Protein AF-A0A7Y2HAE7-F1 (afdb_monomer_lite)

Foldseek 3Di:
DAADWDCFPNDTHGADDQAQWDADPPPRHTDHHYDPHPPDVVVRVD

Sequence (46 aa):
MNKLGNYVLGNWTKGEGEGTPIYNSVNGELIHYSTTKGLDFEKILN

Radius of gyration: 12.39 Å; chains: 1; bounding box: 26×16×34 Å

pLDDT: mean 94.82, std 5.78, range [61.53, 98.0]

Structure (mmCIF, N/CA/C/O backbone):
data_AF-A0A7Y2HAE7-F1
#
_entry.id   AF-A0A7Y2HAE7-F1
#
loop_
_atom_site.group_PDB
_atom_site.id
_atom_site.type_symbol
_atom_site.label_atom_id
_atom_site.label_alt_id
_atom_site.label_comp_id
_atom_site.label_asym_id
_atom_site.label_entity_id
_atom_site.label_seq_id
_atom_site.pdbx_PDB_ins_code
_atom_site.Cartn_x
_atom_site.Cartn_y
_atom_site.Cartn_z
_atom_site.occupancy
_atom_site.B_iso_or_equiv
_atom_site.auth_seq_id
_atom_site.auth_comp_id
_atom_site.auth_asym_id
_atom_site.auth_atom_id
_atom_site.pdbx_PDB_model_num
ATOM 1 N N . MET A 1 1 ? -5.612 -1.063 -13.840 1.00 61.53 1 MET A N 1
ATOM 2 C CA . MET A 1 1 ? -4.629 -0.587 -12.844 1.00 61.53 1 MET A CA 1
ATOM 3 C C . MET A 1 1 ? -4.623 -1.552 -11.669 1.00 61.53 1 MET A C 1
ATOM 5 O O . MET A 1 1 ? -5.655 -1.689 -11.019 1.00 61.53 1 MET A O 1
ATOM 9 N N . ASN A 1 2 ? -3.513 -2.250 -11.421 1.00 79.69 2 ASN A N 1
ATOM 10 C CA . ASN A 1 2 ? -3.418 -3.176 -10.290 1.00 79.69 2 ASN A CA 1
ATOM 11 C C . ASN A 1 2 ? -2.960 -2.394 -9.053 1.00 79.69 2 ASN A C 1
ATOM 13 O O . ASN A 1 2 ? -1.826 -1.923 -8.985 1.00 79.69 2 ASN A O 1
ATOM 17 N N . LYS A 1 3 ? -3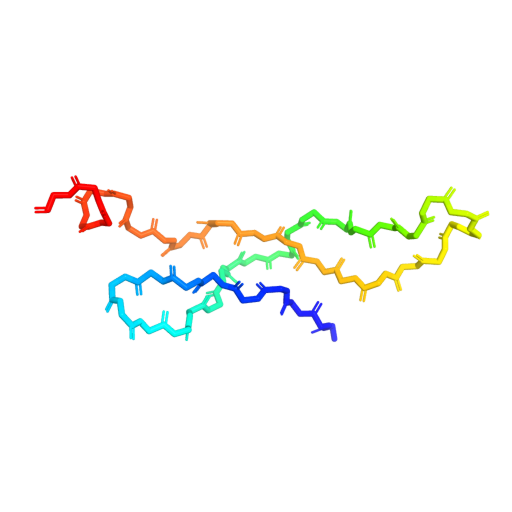.875 -2.203 -8.098 1.00 89.38 3 LYS A N 1
ATOM 18 C CA . LYS A 1 3 ? -3.569 -1.579 -6.808 1.00 89.38 3 LYS A CA 1
ATOM 19 C C . LYS A 1 3 ? -3.101 -2.632 -5.817 1.00 89.38 3 LYS A C 1
ATOM 21 O O . LYS A 1 3 ? -3.760 -3.664 -5.678 1.00 89.38 3 LYS A O 1
ATOM 26 N N . LEU A 1 4 ? -2.021 -2.331 -5.108 1.00 94.75 4 LEU A N 1
ATOM 27 C CA . LEU A 1 4 ? -1.567 -3.123 -3.974 1.00 94.75 4 LEU A CA 1
ATOM 28 C C . LEU A 1 4 ? -2.616 -3.037 -2.852 1.00 94.75 4 LEU A C 1
ATOM 30 O O . LEU A 1 4 ? -3.087 -1.949 -2.517 1.00 94.75 4 LEU A O 1
ATOM 34 N N . GLY A 1 5 ? -3.026 -4.191 -2.324 1.00 94.75 5 GLY A N 1
ATOM 35 C CA . GLY A 1 5 ? -3.976 -4.273 -1.215 1.00 94.75 5 GLY A CA 1
ATOM 36 C C . GLY A 1 5 ? -3.303 -4.020 0.132 1.00 94.75 5 GLY A C 1
ATOM 37 O O . GLY A 1 5 ? -2.144 -4.379 0.323 1.00 94.75 5 GLY A O 1
ATOM 38 N N . ASN A 1 6 ? -4.049 -3.444 1.071 1.00 96.81 6 ASN A N 1
ATOM 39 C CA . ASN A 1 6 ? -3.636 -3.257 2.458 1.00 96.81 6 ASN A CA 1
ATOM 40 C C . ASN A 1 6 ? -4.380 -4.276 3.323 1.00 96.81 6 ASN A C 1
ATOM 42 O O . ASN A 1 6 ? -5.606 -4.356 3.252 1.00 96.81 6 ASN A O 1
ATOM 46 N N . TYR A 1 7 ? -3.666 -5.053 4.131 1.00 97.19 7 TYR A N 1
ATOM 47 C CA . TYR A 1 7 ? -4.302 -5.968 5.074 1.00 97.19 7 TYR A CA 1
ATOM 48 C C . TYR A 1 7 ? -4.484 -5.268 6.418 1.00 97.19 7 TYR A C 1
ATOM 50 O O . TYR A 1 7 ? -3.520 -5.044 7.146 1.00 97.19 7 TYR A O 1
ATOM 58 N N . VAL A 1 8 ? -5.718 -4.874 6.713 1.00 97.06 8 VAL A N 1
ATOM 59 C CA . VAL A 1 8 ? -6.074 -4.066 7.883 1.00 97.06 8 VAL A CA 1
ATOM 60 C C . VAL 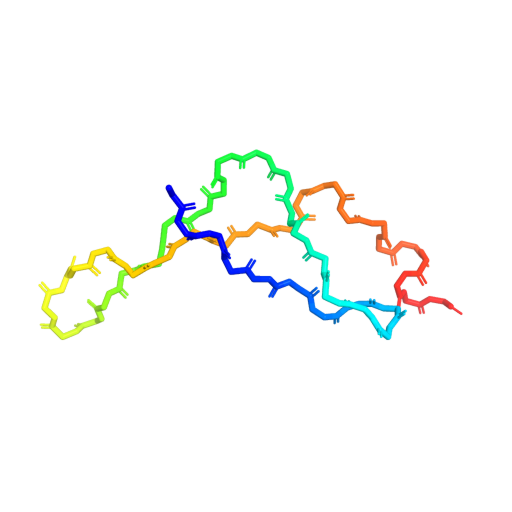A 1 8 ? -7.363 -4.602 8.489 1.00 97.06 8 VAL A C 1
ATOM 62 O O . VAL A 1 8 ? -8.230 -5.081 7.761 1.00 97.06 8 VAL A O 1
ATOM 65 N N . LEU A 1 9 ? -7.487 -4.566 9.820 1.00 96.50 9 LEU A N 1
ATOM 66 C CA . LEU A 1 9 ? -8.673 -5.069 10.533 1.00 96.50 9 LEU A CA 1
ATOM 67 C C . LEU A 1 9 ? -9.066 -6.507 10.130 1.00 96.50 9 LEU A C 1
ATOM 69 O O . LEU A 1 9 ? -10.244 -6.826 9.982 1.00 96.50 9 LEU A O 1
ATOM 73 N N . GLY A 1 10 ? -8.074 -7.367 9.872 1.00 97.00 10 GLY A N 1
ATOM 74 C CA . GLY A 1 10 ? -8.289 -8.759 9.458 1.00 97.00 10 GLY A CA 1
ATOM 75 C C . GLY A 1 10 ? -8.802 -8.951 8.025 1.00 97.00 10 GLY A C 1
ATOM 76 O O . GLY A 1 10 ? -9.228 -10.050 7.684 1.00 97.00 10 GLY A O 1
ATOM 77 N N . ASN A 1 11 ? -8.786 -7.911 7.184 1.00 97.06 11 ASN A N 1
ATOM 78 C CA . ASN A 1 11 ? -9.348 -7.955 5.836 1.00 97.06 11 ASN A CA 1
ATOM 79 C C . ASN A 1 11 ? -8.435 -7.286 4.799 1.00 97.06 11 ASN A C 1
ATOM 81 O O . ASN A 1 11 ? -7.763 -6.288 5.066 1.00 97.06 11 ASN A O 1
ATOM 85 N N . TRP A 1 12 ? -8.453 -7.804 3.569 1.00 96.38 12 TRP A N 1
ATOM 86 C CA . TRP A 1 12 ? -7.800 -7.156 2.431 1.00 96.38 12 TRP A CA 1
ATOM 87 C C . TRP A 1 12 ? -8.639 -5.979 1.929 1.00 96.38 12 TRP A C 1
ATOM 89 O O . TRP A 1 12 ? -9.715 -6.168 1.364 1.00 96.38 12 TRP A O 1
ATOM 99 N N . THR A 1 13 ? -8.115 -4.766 2.088 1.00 94.94 13 THR A N 1
ATOM 100 C CA . THR A 1 13 ? -8.785 -3.510 1.734 1.00 94.94 13 THR A CA 1
ATOM 101 C C . THR A 1 13 ? -7.953 -2.725 0.720 1.00 94.94 13 THR A C 1
ATOM 103 O O . THR A 1 13 ? -6.742 -2.551 0.872 1.00 94.94 13 THR A O 1
ATOM 106 N N . LYS A 1 14 ? -8.586 -2.232 -0.349 1.00 93.56 14 LYS A N 1
ATOM 107 C CA . LYS A 1 14 ? -7.926 -1.371 -1.345 1.00 93.56 14 LYS A CA 1
ATOM 108 C C . LYS A 1 14 ? -8.019 0.088 -0.912 1.00 93.56 14 LYS A C 1
ATOM 110 O O . LYS A 1 14 ? -9.095 0.539 -0.545 1.00 93.56 14 LYS A O 1
ATOM 115 N N . GLY A 1 15 ? -6.915 0.825 -1.019 1.00 92.19 15 GLY A N 1
ATOM 116 C CA . GLY A 1 15 ? -6.935 2.273 -0.825 1.00 92.19 15 GLY A CA 1
ATOM 117 C C . GLY A 1 15 ? -7.527 3.027 -2.024 1.00 92.19 15 GLY A C 1
ATOM 118 O O . GLY A 1 15 ? -7.573 2.547 -3.169 1.00 92.19 15 GLY A O 1
ATOM 119 N N . GLU A 1 16 ? -7.965 4.246 -1.760 1.00 94.25 16 GLU A N 1
ATOM 120 C CA . GLU A 1 16 ? -8.601 5.157 -2.705 1.00 94.25 16 GLU A CA 1
ATOM 121 C C . GLU A 1 16 ? -7.584 5.999 -3.498 1.00 94.25 16 GLU A C 1
ATOM 123 O O . GLU A 1 16 ? -6.393 6.046 -3.186 1.00 94.25 16 GLU A O 1
ATOM 128 N N . GLY A 1 17 ? -8.059 6.684 -4.545 1.00 93.06 17 GLY A N 1
ATOM 129 C CA . GLY A 1 17 ? -7.236 7.551 -5.405 1.00 93.06 17 GLY A CA 1
ATOM 130 C C . GLY A 1 17 ? -6.298 6.793 -6.350 1.00 93.06 17 GLY A C 1
ATOM 131 O O . GLY A 1 17 ? -6.345 5.568 -6.420 1.00 93.06 17 GLY A O 1
ATOM 132 N N . GLU A 1 18 ? -5.465 7.505 -7.109 1.00 92.38 18 GLU A N 1
ATOM 133 C CA . GLU A 1 18 ? -4.507 6.875 -8.036 1.00 92.38 18 GLU A CA 1
ATOM 134 C C . GLU A 1 18 ? -3.381 6.149 -7.289 1.00 92.38 18 GLU A C 1
ATOM 136 O O . GLU A 1 18 ? -3.052 5.010 -7.617 1.00 92.38 18 GLU A O 1
ATOM 141 N N . GLY A 1 19 ? -2.884 6.761 -6.212 1.00 94.25 19 GLY A N 1
ATOM 142 C CA . GLY A 1 19 ? -1.773 6.242 -5.422 1.00 94.25 19 GLY A CA 1
ATOM 143 C C . GLY A 1 19 ? -0.413 6.518 -6.054 1.00 94.25 19 GLY A C 1
ATOM 144 O O . GLY A 1 19 ? -0.295 7.241 -7.040 1.00 94.25 19 GLY A O 1
ATOM 145 N N . THR A 1 20 ? 0.622 5.938 -5.460 1.00 96.62 20 THR A N 1
ATOM 146 C CA . THR A 1 20 ? 2.007 6.077 -5.911 1.00 96.62 20 THR A CA 1
ATOM 147 C C . THR A 1 20 ? 2.394 4.863 -6.755 1.00 96.62 20 THR A C 1
ATOM 149 O O . THR A 1 20 ? 2.183 3.736 -6.293 1.00 96.62 20 THR A O 1
ATOM 152 N N . PRO A 1 21 ? 2.953 5.047 -7.964 1.00 96.81 21 PRO A N 1
ATOM 153 C CA . PRO A 1 21 ? 3.444 3.936 -8.770 1.00 96.81 21 PRO A CA 1
ATOM 154 C C . PRO A 1 21 ? 4.663 3.273 -8.113 1.00 96.81 21 PRO A C 1
ATOM 156 O O . PRO A 1 21 ? 5.569 3.947 -7.623 1.00 96.81 21 PRO A O 1
ATOM 159 N N . ILE A 1 22 ? 4.689 1.944 -8.134 1.00 96.12 22 ILE A N 1
ATOM 160 C CA . ILE A 1 22 ? 5.806 1.103 -7.708 1.00 96.12 22 ILE A CA 1
ATOM 161 C C . ILE A 1 22 ? 6.448 0.528 -8.965 1.00 96.12 22 ILE A C 1
ATOM 163 O O . ILE A 1 22 ? 5.800 -0.206 -9.718 1.00 96.12 22 ILE A O 1
ATOM 167 N N . TYR A 1 23 ? 7.726 0.838 -9.159 1.00 97.19 23 TYR A N 1
ATOM 168 C CA . TYR A 1 23 ? 8.521 0.356 -10.281 1.00 97.19 23 TYR A CA 1
ATOM 169 C C . TYR A 1 23 ? 9.463 -0.763 -9.846 1.00 97.19 23 TYR A C 1
ATOM 171 O O . TYR A 1 23 ? 9.950 -0.789 -8.714 1.00 9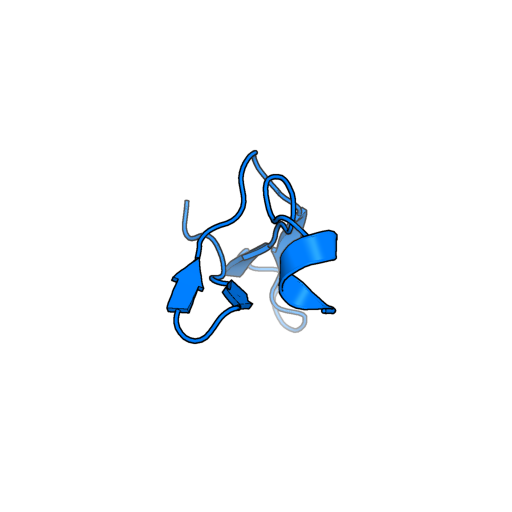7.19 23 TYR A O 1
ATOM 179 N N . ASN A 1 24 ? 9.741 -1.676 -10.766 1.00 97.44 24 ASN A N 1
ATOM 180 C CA . ASN A 1 24 ? 10.793 -2.665 -10.623 1.00 97.44 24 ASN A CA 1
ATOM 181 C C . ASN A 1 24 ? 12.156 -1.959 -10.641 1.00 97.44 24 ASN A C 1
ATOM 183 O O . ASN A 1 24 ? 12.468 -1.215 -11.568 1.00 97.44 24 ASN A O 1
ATOM 187 N N . SER A 1 25 ? 12.977 -2.197 -9.618 1.00 97.50 25 SER A N 1
ATOM 188 C CA . SER A 1 25 ? 14.275 -1.534 -9.456 1.00 97.50 25 SER A CA 1
ATOM 189 C C . SER A 1 25 ? 15.339 -1.984 -10.460 1.00 97.50 25 SER A C 1
ATOM 191 O O . SER A 1 25 ? 16.333 -1.283 -10.630 1.00 97.50 25 SER A O 1
ATOM 193 N N . VAL A 1 26 ? 15.153 -3.132 -11.118 1.00 97.94 26 VAL A N 1
ATOM 194 C CA . VAL A 1 26 ? 16.122 -3.706 -12.062 1.00 97.94 26 VAL A CA 1
ATOM 195 C C . VAL A 1 26 ? 15.886 -3.203 -13.484 1.00 97.94 26 VAL A C 1
ATOM 197 O O . VAL A 1 26 ? 16.845 -2.887 -14.182 1.00 97.94 26 VAL A O 1
ATOM 200 N N . ASN A 1 27 ? 14.627 -3.138 -13.925 1.00 97.75 27 ASN A N 1
ATOM 201 C CA . ASN A 1 27 ? 14.281 -2.823 -15.317 1.00 97.75 27 ASN A CA 1
ATOM 202 C C . ASN A 1 27 ? 13.368 -1.591 -15.487 1.00 97.75 27 ASN A C 1
ATOM 204 O O . ASN A 1 27 ? 13.089 -1.201 -16.617 1.00 97.75 27 ASN A O 1
ATOM 208 N N . GLY A 1 28 ? 12.914 -0.963 -14.398 1.00 96.88 28 GLY A N 1
ATOM 209 C CA . GLY A 1 28 ? 12.080 0.243 -14.433 1.00 96.88 28 GLY A CA 1
ATOM 210 C C . GLY A 1 28 ? 10.614 0.009 -14.808 1.00 96.88 28 GLY A C 1
ATOM 211 O O . GLY A 1 28 ? 9.864 0.974 -14.943 1.00 96.88 28 GLY A O 1
ATOM 212 N N . GLU A 1 29 ? 10.175 -1.240 -14.970 1.00 98.00 29 GLU A N 1
ATOM 213 C CA . GLU A 1 29 ? 8.791 -1.543 -15.338 1.00 98.00 29 GLU A CA 1
ATOM 214 C C . GLU A 1 29 ? 7.814 -1.230 -14.199 1.00 98.00 29 GLU A C 1
ATOM 216 O O . GLU A 1 29 ? 8.091 -1.470 -13.023 1.00 98.00 29 GLU A O 1
ATOM 221 N N . LEU A 1 30 ? 6.637 -0.711 -14.550 1.00 96.19 30 LEU A N 1
ATOM 222 C CA . LEU A 1 30 ? 5.556 -0.459 -13.600 1.00 96.19 30 LEU A CA 1
ATOM 223 C C . LEU A 1 30 ? 4.958 -1.784 -13.112 1.00 96.19 30 LEU A C 1
ATOM 225 O O . LEU A 1 30 ? 4.443 -2.564 -13.911 1.00 96.19 30 LEU A O 1
ATOM 229 N N . ILE A 1 31 ? 4.963 -2.004 -11.796 1.00 94.94 31 ILE A N 1
ATOM 230 C CA . ILE A 1 31 ? 4.412 -3.220 -11.187 1.00 94.94 31 ILE A CA 1
ATOM 231 C C . ILE A 1 31 ? 2.989 -2.967 -10.667 1.00 94.94 31 ILE A C 1
ATOM 233 O O . ILE A 1 31 ? 2.042 -3.640 -11.071 1.00 94.94 31 ILE A O 1
ATOM 237 N N . HIS A 1 32 ? 2.830 -1.998 -9.759 1.00 95.75 32 HIS A N 1
ATOM 238 C CA . HIS A 1 32 ? 1.577 -1.728 -9.041 1.00 95.75 32 HIS A CA 1
ATOM 239 C C . HIS A 1 32 ? 1.458 -0.253 -8.646 1.00 95.75 32 HIS A C 1
ATOM 241 O O . HIS A 1 32 ? 2.410 0.509 -8.773 1.00 95.75 32 HIS A O 1
ATOM 247 N N . TYR A 1 33 ? 0.301 0.128 -8.104 1.00 96.44 33 TYR A N 1
ATOM 248 C CA . TYR A 1 33 ? 0.116 1.393 -7.388 1.00 96.44 33 TYR A CA 1
ATOM 249 C C . TYR A 1 33 ? -0.210 1.128 -5.917 1.00 96.44 33 TYR A C 1
ATOM 251 O O . TYR A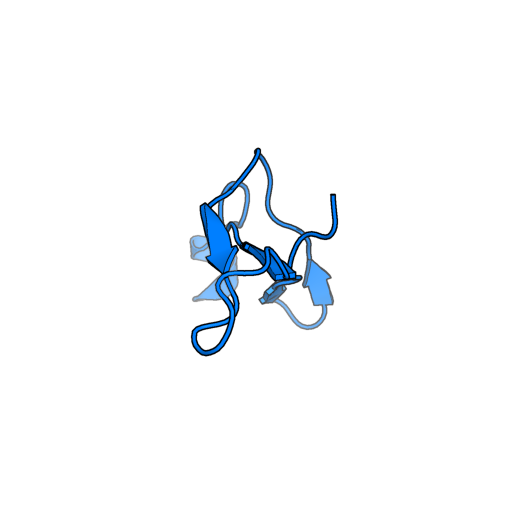 1 33 ? -1.085 0.311 -5.622 1.00 96.44 33 TYR A O 1
ATOM 259 N N . SER A 1 34 ? 0.454 1.823 -4.996 1.00 96.00 34 SER A N 1
ATOM 260 C CA . SER A 1 34 ? 0.178 1.751 -3.555 1.00 96.00 34 SER A CA 1
ATOM 261 C C . SER A 1 34 ? -0.491 3.019 -3.048 1.00 96.00 34 SER A C 1
ATOM 263 O O . SER A 1 34 ? -0.111 4.127 -3.419 1.00 96.00 34 SER A O 1
ATOM 265 N N . THR A 1 35 ? -1.469 2.870 -2.162 1.00 96.44 35 THR A N 1
ATOM 266 C CA . THR A 1 35 ? -2.147 3.994 -1.512 1.00 96.44 35 THR A CA 1
ATOM 267 C C . THR A 1 35 ? -2.756 3.543 -0.192 1.00 96.44 35 THR A C 1
ATOM 269 O O . THR A 1 35 ? -3.277 2.430 -0.084 1.00 96.44 35 THR A O 1
ATOM 272 N N . THR A 1 36 ? -2.711 4.434 0.793 1.00 96.31 36 THR A N 1
ATOM 273 C CA . THR A 1 36 ? -3.401 4.312 2.083 1.00 96.31 36 THR A CA 1
ATOM 274 C C . THR A 1 36 ? -4.548 5.316 2.217 1.00 96.31 36 THR A C 1
ATOM 276 O O . THR A 1 36 ? -5.202 5.376 3.256 1.00 96.31 36 THR A O 1
ATOM 279 N N . LYS A 1 37 ? -4.820 6.115 1.175 1.00 97.31 37 LYS A N 1
ATOM 280 C CA . LYS A 1 37 ? -5.923 7.082 1.182 1.00 97.31 37 LYS A CA 1
ATOM 281 C C . LYS A 1 37 ? -7.251 6.348 1.379 1.00 97.31 37 LYS A C 1
ATOM 283 O O . LYS A 1 37 ? -7.468 5.304 0.770 1.00 97.31 37 LYS A O 1
ATOM 288 N N . GLY A 1 38 ? -8.123 6.897 2.220 1.00 95.44 38 GLY A N 1
ATOM 289 C CA . GLY A 1 38 ? -9.414 6.289 2.555 1.00 95.44 38 GLY A CA 1
ATOM 290 C C . GLY A 1 38 ? -9.341 5.192 3.623 1.00 95.44 38 GLY A C 1
ATOM 291 O O . GLY A 1 38 ? -10.381 4.688 4.031 1.00 95.44 38 GLY A O 1
ATOM 292 N N . LEU A 1 39 ? -8.147 4.826 4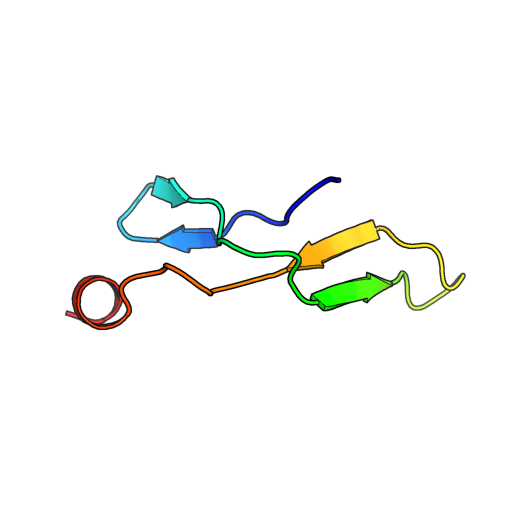.110 1.00 96.81 39 LEU A N 1
ATOM 293 C CA . LEU A 1 39 ? -8.027 3.942 5.269 1.00 96.81 39 LEU A CA 1
ATOM 294 C C . LEU A 1 39 ? -8.191 4.732 6.570 1.00 96.81 39 LEU A C 1
ATOM 296 O O . LEU A 1 39 ? -7.603 5.798 6.747 1.00 96.81 39 LEU A O 1
ATOM 300 N N . ASP A 1 40 ? -8.973 4.172 7.486 1.00 96.88 40 ASP A N 1
ATOM 301 C CA . ASP A 1 40 ? -9.239 4.737 8.804 1.00 96.88 40 ASP A CA 1
ATOM 302 C C . ASP A 1 40 ? -8.152 4.292 9.793 1.00 96.88 40 ASP A C 1
ATOM 304 O O . ASP A 1 40 ? -8.224 3.213 10.380 1.00 96.88 40 ASP A O 1
ATOM 308 N N . PHE A 1 41 ? -7.109 5.110 9.943 1.00 96.69 41 PHE A N 1
ATOM 309 C CA . PHE A 1 41 ? -5.983 4.794 10.827 1.00 96.69 41 PHE A CA 1
ATOM 310 C C . PHE A 1 41 ? -6.358 4.789 12.309 1.00 96.69 41 PHE A C 1
ATOM 312 O 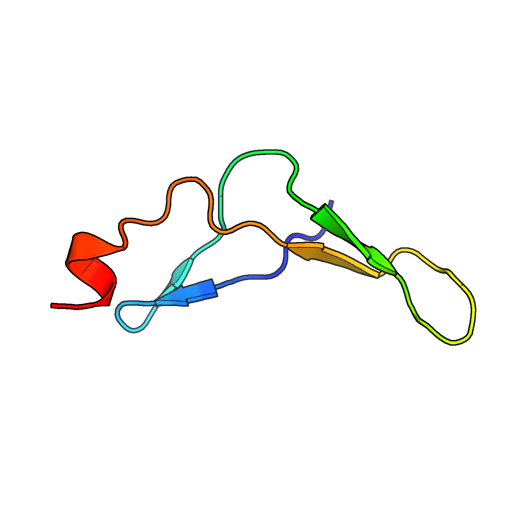O . PHE A 1 41 ? -5.719 4.075 13.076 1.00 96.69 41 PHE A O 1
ATOM 319 N N . GLU A 1 42 ? -7.391 5.532 12.710 1.00 97.62 42 GLU A N 1
ATOM 320 C CA . GLU A 1 42 ? -7.869 5.508 14.092 1.00 97.62 42 GLU A CA 1
ATOM 321 C C . GLU A 1 42 ? -8.422 4.127 14.432 1.00 97.62 42 GLU A C 1
ATOM 323 O O . GLU A 1 42 ? -8.037 3.555 15.448 1.00 97.62 42 GLU A O 1
ATOM 328 N N . LYS A 1 43 ? -9.239 3.542 13.547 1.00 97.25 43 LYS A N 1
ATOM 329 C CA . LYS A 1 43 ? -9.696 2.156 13.726 1.00 97.25 43 LYS A CA 1
ATOM 330 C C . LYS A 1 43 ? -8.571 1.135 13.613 1.00 97.25 43 LYS A C 1
ATOM 332 O O . LYS A 1 43 ? -8.635 0.104 14.255 1.00 97.25 43 LYS A O 1
ATOM 337 N N . ILE A 1 44 ? -7.581 1.364 12.751 1.00 97.44 44 ILE A N 1
ATOM 338 C CA . ILE A 1 44 ? -6.503 0.387 12.513 1.00 97.44 44 ILE A CA 1
ATOM 339 C C . ILE A 1 44 ? -5.555 0.270 13.712 1.00 97.44 44 ILE A C 1
ATOM 341 O O . ILE A 1 44 ? -4.977 -0.796 13.922 1.00 97.44 44 ILE A O 1
ATOM 345 N N . LEU A 1 45 ? -5.355 1.361 14.451 1.00 96.88 45 LEU A N 1
ATOM 346 C CA . LEU A 1 45 ? -4.357 1.445 15.518 1.00 96.88 45 LEU A CA 1
ATOM 347 C C . LEU A 1 45 ? -4.935 1.267 16.934 1.00 96.88 45 LEU A C 1
ATOM 349 O O . LEU A 1 45 ? -4.143 1.185 17.872 1.00 96.88 45 LEU A O 1
ATOM 353 N N . ASN A 1 46 ? -6.264 1.198 17.083 1.00 92.12 46 ASN A N 1
ATOM 354 C CA . ASN A 1 46 ? -6.980 1.030 18.358 1.00 92.12 46 ASN A CA 1
ATOM 355 C C . ASN A 1 46 ? -7.868 -0.219 18.347 1.00 92.12 46 ASN A C 1
ATOM 357 O O . ASN A 1 46 ? -8.121 -0.753 19.450 1.00 92.12 46 ASN A O 1
#

Secondary structure (DSSP, 8-state):
--BPEEEETTEEEEPSSS-EEEE-TTT--EEEEE--TT--HHHHH-